Protein AF-A0A960GL93-F1 (afdb_monomer)

Solvent-accessible surface area (backbone atoms only — not comparable to full-atom values): 9992 Å² total; per-residue (Å²): 143,89,86,87,87,87,84,86,81,93,87,87,86,79,89,75,87,76,89,73,88,71,75,81,72,81,82,76,94,68,79,85,50,71,63,59,56,46,51,52,58,68,49,44,58,55,55,27,47,42,41,54,75,60,56,84,73,49,86,93,36,73,63,33,55,48,45,55,51,57,55,27,70,68,44,28,46,51,51,33,49,52,54,50,49,54,52,53,48,42,58,35,43,77,70,72,48,87,66,99,68,64,59,28,47,68,57,52,63,74,31,43,68,58,52,52,52,52,34,50,56,42,66,43,98,60,90,58,37,54,39,12,46,24,47,47,52,49,57,77,65,41,75,62,27,33,63,26,59,91,28,59,79,55,46,58,59,52,49,52,55,26,63,77,35,65

pLDDT: mean 70.59, std 20.46, range [28.61, 94.0]

Mean predicted aligned error: 13.54 Å

Secondary structure (DSSP, 8-state):
-----SSS-S-------------------S---HHHHHHHHHHHHHHHHHHHTT----TTSHHHHHHHHHTSHHHHHHHHHHHHHHHHHHHHHHTTPPPSS-B-HHHHHHTHHHHHHHHHHHHSSS---HHHHHHHHHHHH-TTSTTBTT--S-HHHHHHHHHTT-

Foldseek 3Di:
DDDDDDDPDDDPDDDDDDPDPPDDDDDDPDDDDVVNVVVCLVCLLVLLVCVLVPPDQDPPDPSVVSLCVLQDLVNLQVLLVVLVVLQVQLVVVVVVDDDPFAFPSVLSVVCVVLSVVSSVVSNDPDGAASNLSSLSVCQSSPCQDNGGPNHDDHPNVSSVVSVVRD

Structure (mmCIF, N/CA/C/O backbone):
data_AF-A0A960GL93-F1
#
_entry.id   AF-A0A960GL93-F1
#
loop_
_atom_site.group_PDB
_atom_site.id
_atom_site.type_symbol
_atom_site.label_atom_id
_atom_site.label_alt_id
_atom_site.label_comp_id
_atom_site.label_asym_id
_atom_site.label_entity_id
_atom_site.label_seq_id
_atom_site.pdbx_PDB_ins_code
_atom_site.Cartn_x
_atom_site.Cartn_y
_atom_site.Cartn_z
_atom_site.occupancy
_atom_site.B_iso_or_equiv
_atom_site.auth_seq_id
_atom_site.auth_comp_id
_atom_site.auth_asym_id
_atom_site.auth_atom_id
_atom_site.pdbx_PDB_model_num
ATOM 1 N N . MET A 1 1 ? -10.803 22.795 -51.782 1.00 48.22 1 MET A N 1
ATOM 2 C CA . MET A 1 1 ? -9.607 22.889 -50.917 1.00 48.22 1 MET A CA 1
ATOM 3 C C . MET A 1 1 ? -9.535 24.280 -50.299 1.00 48.22 1 MET A C 1
ATOM 5 O O . MET A 1 1 ? -9.186 25.203 -51.019 1.00 48.22 1 MET A O 1
ATOM 9 N N . ARG A 1 2 ? -9.908 24.448 -49.022 1.00 47.59 2 ARG A N 1
ATOM 10 C CA . ARG A 1 2 ? -9.494 25.576 -48.155 1.00 47.59 2 ARG A CA 1
ATOM 11 C C . ARG A 1 2 ? -10.151 25.423 -46.782 1.00 47.59 2 ARG A C 1
ATOM 13 O O . ARG A 1 2 ? -11.185 26.009 -46.497 1.00 47.59 2 ARG A O 1
ATOM 20 N N . GLN A 1 3 ? -9.570 24.557 -45.963 1.00 46.81 3 GLN A N 1
ATOM 21 C CA . GLN A 1 3 ? -10.004 24.328 -44.588 1.00 46.81 3 GLN A CA 1
ATOM 22 C C . GLN A 1 3 ? -8.754 24.024 -43.767 1.00 46.81 3 GLN A C 1
ATOM 24 O O . GLN A 1 3 ? -8.469 22.874 -43.462 1.00 46.81 3 GLN A O 1
ATOM 29 N N . ASN A 1 4 ? -7.916 25.044 -43.560 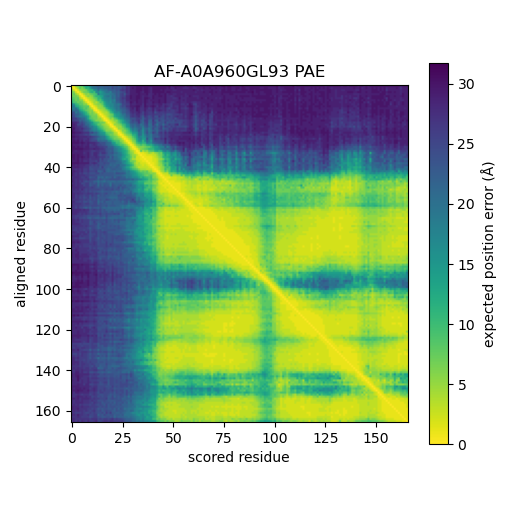1.00 49.44 4 ASN A N 1
ATOM 30 C CA . ASN A 1 4 ? -6.720 24.915 -42.728 1.00 49.44 4 ASN A CA 1
ATOM 31 C C . ASN A 1 4 ? -6.180 26.288 -42.294 1.00 49.44 4 ASN A C 1
ATOM 33 O O . ASN A 1 4 ? -5.116 26.710 -42.740 1.00 49.44 4 ASN A O 1
ATOM 37 N N . GLN A 1 5 ? -6.952 27.045 -41.506 1.00 53.53 5 GLN A N 1
ATOM 38 C CA . GLN A 1 5 ? -6.479 28.349 -41.022 1.00 53.53 5 GLN A CA 1
ATOM 39 C C . GLN A 1 5 ? -7.078 28.780 -39.676 1.00 53.53 5 GLN A C 1
ATOM 41 O O . GLN A 1 5 ? -7.426 29.939 -39.502 1.00 53.53 5 GLN A O 1
ATOM 46 N N . ILE A 1 6 ? -7.206 27.847 -38.723 1.00 50.56 6 ILE A N 1
ATOM 47 C CA . ILE A 1 6 ? -7.522 28.166 -37.315 1.00 50.56 6 ILE A CA 1
ATOM 48 C C . ILE A 1 6 ? -6.744 27.224 -36.372 1.00 50.56 6 ILE A C 1
ATOM 50 O O . ILE A 1 6 ? -7.334 26.541 -35.548 1.00 50.56 6 ILE A O 1
ATOM 54 N N . GLN A 1 7 ? -5.415 27.119 -36.523 1.00 40.75 7 GLN A N 1
ATOM 55 C CA . GLN A 1 7 ? -4.588 26.287 -35.622 1.00 40.75 7 GLN A CA 1
ATOM 56 C C . GLN A 1 7 ? -3.157 26.821 -35.391 1.00 40.75 7 GLN A C 1
ATOM 58 O O . GLN A 1 7 ? -2.267 26.033 -35.088 1.00 40.75 7 GLN A O 1
ATOM 63 N N . GLN A 1 8 ? -2.875 28.121 -35.559 1.00 46.88 8 GLN A N 1
ATOM 64 C CA . GLN A 1 8 ? -1.490 28.626 -35.430 1.00 46.88 8 GLN A CA 1
ATOM 65 C C . GLN A 1 8 ? -1.324 29.949 -34.677 1.00 46.88 8 GLN A C 1
ATOM 67 O O . GLN A 1 8 ? -0.400 30.699 -34.966 1.00 46.88 8 GLN A O 1
ATOM 72 N N . ASP A 1 9 ? -2.147 30.212 -33.669 1.00 42.28 9 ASP A N 1
ATOM 73 C CA . ASP A 1 9 ? -1.846 31.284 -32.722 1.00 42.28 9 ASP A CA 1
ATOM 74 C C . ASP A 1 9 ? -2.174 30.825 -31.305 1.00 42.28 9 ASP A C 1
ATOM 76 O O . ASP A 1 9 ? -3.173 30.140 -31.108 1.00 42.28 9 ASP A O 1
ATOM 80 N N . ILE A 1 10 ? -1.345 31.220 -30.335 1.00 44.88 10 ILE A N 1
ATOM 81 C CA . ILE A 1 10 ? -1.350 30.817 -28.913 1.00 44.88 10 ILE A CA 1
ATOM 82 C C . ILE A 1 10 ? -0.518 29.555 -28.624 1.00 44.88 10 ILE A C 1
ATOM 84 O O . ILE A 1 10 ? -1.037 28.463 -28.426 1.00 44.88 10 ILE A O 1
ATOM 88 N N . SER A 1 11 ? 0.807 29.735 -28.609 1.00 35.69 11 SER A N 1
ATOM 89 C CA . SER A 1 11 ? 1.716 29.269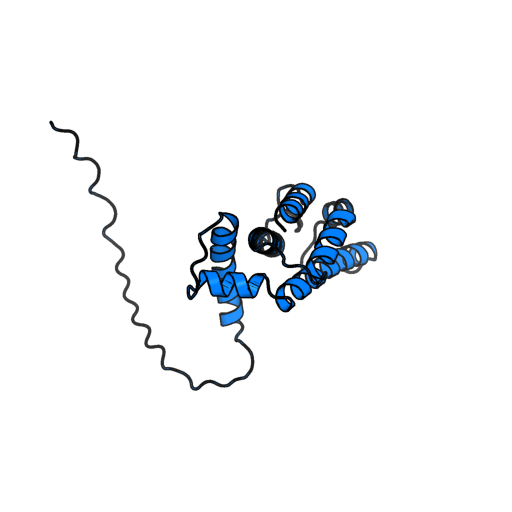 -27.539 1.00 35.69 11 SER A CA 1
ATOM 90 C C . SER A 1 11 ? 3.177 29.515 -27.947 1.00 35.69 11 SER A C 1
ATOM 92 O O . SER A 1 11 ? 3.994 28.604 -28.0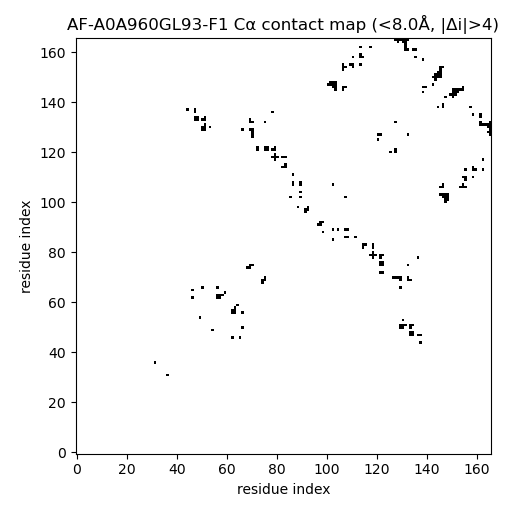66 1.00 35.69 11 SER A O 1
ATOM 94 N N . ARG A 1 12 ? 3.507 30.790 -28.164 1.00 37.12 12 ARG A N 1
ATOM 95 C CA . ARG A 1 12 ? 4.859 31.342 -28.035 1.00 37.12 12 ARG A CA 1
ATOM 96 C C . ARG A 1 12 ? 4.761 32.425 -26.969 1.00 37.12 12 ARG A C 1
ATOM 98 O O . ARG A 1 12 ? 4.217 33.476 -27.261 1.00 37.12 12 ARG A O 1
ATOM 105 N N . ASP A 1 13 ? 5.150 32.077 -25.745 1.00 33.97 13 ASP A N 1
ATOM 106 C CA . ASP A 1 13 ? 5.765 32.963 -24.744 1.00 33.97 13 ASP A CA 1
ATOM 107 C C . ASP A 1 13 ? 5.808 32.256 -23.385 1.00 33.97 13 ASP A C 1
ATOM 109 O O . ASP A 1 13 ? 4.865 32.303 -22.603 1.00 33.97 13 ASP A O 1
ATOM 113 N N . MET A 1 14 ? 6.915 31.557 -23.124 1.00 28.61 14 MET A N 1
ATOM 114 C CA . MET A 1 14 ? 7.555 31.515 -21.803 1.00 28.61 14 MET A CA 1
ATOM 115 C C . MET A 1 14 ? 8.902 30.803 -21.941 1.00 28.61 14 MET A C 1
ATOM 117 O O . MET A 1 14 ? 9.071 29.628 -21.624 1.00 28.61 14 MET A O 1
ATOM 121 N N . VAL A 1 15 ? 9.872 31.544 -22.471 1.00 35.19 15 VAL A N 1
ATOM 122 C CA . VAL A 1 15 ? 11.281 31.303 -22.168 1.00 35.19 15 VAL A CA 1
ATOM 123 C C . VAL A 1 15 ? 11.499 31.852 -20.760 1.00 35.19 15 VAL A C 1
ATOM 125 O O . VAL A 1 15 ? 11.415 33.059 -20.556 1.00 35.19 15 VAL A O 1
ATOM 128 N N . LEU A 1 16 ? 11.747 30.970 -19.794 1.00 36.12 16 LEU A N 1
ATOM 129 C CA . LEU A 1 16 ? 12.430 31.323 -18.555 1.00 36.12 16 LEU A CA 1
ATOM 130 C C . LEU A 1 16 ? 13.710 30.499 -18.479 1.00 36.12 16 LEU A C 1
ATOM 132 O O . LEU A 1 16 ? 13.708 29.298 -18.217 1.00 36.12 16 LEU A O 1
ATOM 136 N N . ASP A 1 17 ? 14.768 31.218 -18.826 1.00 34.62 17 ASP A N 1
ATOM 137 C CA . ASP A 1 17 ? 16.098 31.206 -18.238 1.00 34.62 17 ASP A CA 1
ATOM 138 C C . ASP A 1 17 ? 16.183 30.561 -16.841 1.00 34.62 17 ASP A C 1
ATOM 140 O O . ASP A 1 17 ? 15.328 30.758 -15.974 1.00 34.62 17 ASP A O 1
ATOM 144 N N . GLY A 1 18 ? 17.238 29.779 -16.639 1.00 29.78 18 GLY A N 1
ATOM 145 C CA . GLY A 1 18 ? 17.457 28.999 -15.430 1.00 29.78 18 GLY A CA 1
ATOM 146 C C . GLY A 1 18 ? 18.542 27.947 -15.607 1.00 29.78 18 GLY A C 1
ATOM 147 O O . GLY A 1 18 ? 18.310 26.771 -15.324 1.00 29.78 18 GLY A O 1
ATOM 148 N N . SER A 1 19 ? 19.724 28.359 -16.073 1.00 31.28 19 SER A N 1
ATOM 149 C CA . SER A 1 19 ? 20.959 27.630 -15.775 1.00 31.28 19 SER A CA 1
ATOM 150 C C . SER A 1 19 ? 21.038 27.416 -14.266 1.00 31.28 19 SER A C 1
ATOM 152 O O . SER A 1 19 ? 21.241 28.360 -13.509 1.00 31.28 19 SER A O 1
ATOM 154 N N . PHE A 1 20 ? 20.864 26.176 -13.819 1.00 36.62 20 PHE A N 1
ATOM 155 C CA . PHE A 1 20 ? 21.254 25.778 -12.476 1.00 36.62 20 PHE A CA 1
ATOM 156 C C . PHE A 1 20 ? 22.592 25.056 -12.582 1.00 36.62 20 PHE A C 1
ATOM 158 O O . PHE A 1 20 ? 22.649 23.847 -12.806 1.00 36.62 20 PHE A O 1
ATOM 165 N N . ASP A 1 21 ? 23.664 25.832 -12.411 1.00 34.44 21 ASP A N 1
ATOM 166 C CA . ASP A 1 21 ? 24.933 25.339 -11.889 1.00 34.44 21 ASP A CA 1
ATOM 167 C C . ASP A 1 21 ? 24.651 24.631 -10.558 1.00 34.44 21 ASP A C 1
ATOM 169 O O . ASP A 1 21 ? 24.556 25.251 -9.498 1.00 34.44 21 ASP A O 1
ATOM 173 N N . ILE A 1 22 ? 24.464 23.313 -10.604 1.00 39.19 22 ILE A N 1
ATOM 174 C CA . ILE A 1 22 ? 24.501 22.480 -9.406 1.00 39.19 22 ILE A CA 1
ATOM 175 C C . ILE A 1 22 ? 25.916 21.934 -9.331 1.00 39.19 22 ILE A C 1
ATOM 177 O O . ILE A 1 22 ? 26.223 20.856 -9.839 1.00 39.19 22 ILE A O 1
ATOM 181 N N . ALA A 1 23 ? 26.778 22.731 -8.700 1.00 29.50 23 ALA A N 1
ATOM 182 C CA . ALA A 1 23 ? 28.031 22.268 -8.135 1.00 29.50 23 ALA A CA 1
ATOM 183 C C . ALA A 1 23 ? 27.768 20.947 -7.406 1.00 29.50 23 ALA A C 1
ATOM 185 O O . ALA A 1 23 ? 26.940 20.899 -6.495 1.00 29.50 23 ALA A O 1
ATOM 186 N N . ALA A 1 24 ? 28.429 19.877 -7.843 1.00 38.97 24 ALA A N 1
ATOM 187 C CA . ALA A 1 24 ? 28.393 18.592 -7.170 1.00 38.97 24 ALA A CA 1
ATOM 188 C C . ALA A 1 24 ? 28.919 18.777 -5.738 1.00 38.97 24 ALA A C 1
ATOM 190 O O . ALA A 1 24 ? 30.107 19.062 -5.578 1.00 38.97 24 ALA A O 1
ATOM 191 N N . PRO A 1 25 ? 28.089 18.624 -4.688 1.00 36.53 25 PRO A N 1
ATOM 192 C CA . PRO A 1 25 ? 28.625 18.450 -3.359 1.00 36.53 25 PRO A CA 1
ATOM 193 C C . PRO A 1 25 ? 29.038 16.987 -3.236 1.00 36.53 25 PRO A C 1
ATOM 195 O O . PRO A 1 25 ? 28.254 16.065 -3.485 1.00 36.53 25 PRO A O 1
ATOM 198 N N . GLU A 1 26 ? 30.304 16.800 -2.894 1.00 37.12 26 GLU A N 1
ATOM 199 C CA . GLU A 1 26 ? 30.898 15.521 -2.544 1.00 37.12 26 GLU A CA 1
ATOM 200 C C . GLU A 1 26 ? 29.976 14.736 -1.601 1.00 37.12 26 GLU A C 1
ATOM 202 O O . GLU A 1 26 ? 29.408 15.264 -0.642 1.00 37.12 26 GLU A O 1
ATOM 207 N N . GLN A 1 27 ? 29.743 13.475 -1.960 1.00 42.16 27 GLN A N 1
ATOM 208 C CA . GLN A 1 27 ? 28.656 12.672 -1.421 1.00 42.16 27 GLN A CA 1
ATOM 209 C C . GLN A 1 27 ? 28.967 12.176 -0.008 1.00 42.16 27 GLN A C 1
ATOM 211 O O . GLN A 1 27 ? 29.614 11.147 0.176 1.00 42.16 27 GLN A O 1
ATOM 216 N N . ASP A 1 28 ? 28.428 12.875 0.987 1.00 40.25 28 ASP A N 1
ATOM 217 C CA . ASP A 1 28 ? 28.248 12.350 2.338 1.00 40.25 28 ASP A CA 1
ATOM 218 C C . ASP A 1 28 ? 27.128 11.287 2.326 1.00 40.25 28 ASP A C 1
ATOM 220 O O . ASP A 1 28 ? 25.938 11.582 2.158 1.00 40.25 28 ASP A O 1
ATOM 224 N N . MET A 1 29 ? 27.513 10.013 2.445 1.00 44.09 29 MET A N 1
ATOM 225 C CA . MET A 1 29 ? 26.624 8.844 2.500 1.00 44.09 29 MET A CA 1
ATOM 226 C C . MET A 1 29 ? 25.892 8.755 3.852 1.00 44.09 29 MET A C 1
ATOM 228 O O . MET A 1 29 ? 26.040 7.792 4.605 1.00 44.09 29 MET A O 1
ATOM 232 N N . GLY A 1 30 ? 25.058 9.750 4.162 1.00 48.06 30 GLY A N 1
ATOM 233 C CA . GLY A 1 30 ? 24.455 9.907 5.484 1.00 48.06 30 GLY A CA 1
ATOM 234 C C . GLY A 1 30 ? 23.054 10.514 5.465 1.00 48.06 30 GLY A C 1
ATOM 235 O O . GLY A 1 30 ? 22.860 11.641 5.891 1.00 48.06 30 GLY A O 1
ATOM 236 N N . ARG A 1 31 ? 22.049 9.705 5.096 1.00 47.19 31 ARG A N 1
ATOM 237 C CA . ARG A 1 31 ? 20.589 9.970 5.193 1.00 47.19 31 ARG A CA 1
ATOM 238 C C . ARG A 1 31 ? 20.021 10.955 4.142 1.00 47.19 31 ARG A C 1
ATOM 240 O O . ARG A 1 31 ? 20.463 12.091 4.037 1.00 47.19 31 ARG A O 1
ATOM 247 N N . PRO A 1 32 ? 18.965 10.567 3.397 1.00 39.06 32 PRO A N 1
ATOM 248 C CA . PRO A 1 32 ? 18.384 11.415 2.355 1.00 39.06 32 PRO A CA 1
ATOM 249 C C . PRO A 1 32 ? 17.706 12.662 2.943 1.00 39.06 32 PRO A C 1
ATOM 251 O O . PRO A 1 32 ? 16.906 12.562 3.881 1.00 39.06 32 PRO A O 1
ATOM 254 N N . SER A 1 33 ? 17.995 13.826 2.352 1.00 50.72 33 SER A N 1
ATOM 255 C CA . SER A 1 33 ? 17.473 15.127 2.781 1.00 50.72 33 SER A CA 1
ATOM 256 C C . SER A 1 33 ? 15.940 15.192 2.714 1.00 50.72 33 SER A C 1
ATOM 258 O O . SER A 1 33 ? 15.286 14.528 1.903 1.00 50.72 33 SER A O 1
ATOM 260 N N . LEU A 1 34 ? 15.332 16.019 3.571 1.00 42.41 34 LEU A N 1
ATOM 261 C CA . LEU A 1 34 ? 13.881 16.252 3.581 1.00 42.41 34 LEU A CA 1
ATOM 262 C C . LEU A 1 34 ? 13.367 16.763 2.224 1.00 42.41 34 LEU A C 1
ATOM 264 O O . LEU A 1 34 ? 12.250 16.428 1.842 1.00 42.41 34 LEU A O 1
ATOM 268 N N . ALA A 1 35 ? 14.203 17.484 1.471 1.00 34.62 35 ALA A N 1
ATOM 269 C CA . ALA A 1 35 ? 13.922 17.923 0.107 1.00 34.62 35 ALA A CA 1
ATOM 270 C C . ALA A 1 35 ? 13.880 16.751 -0.892 1.00 34.62 35 ALA A C 1
ATOM 272 O O . ALA A 1 35 ? 12.947 16.678 -1.686 1.00 34.62 35 ALA A O 1
ATOM 273 N N . ALA A 1 36 ? 14.786 15.770 -0.787 1.00 37.75 36 ALA A N 1
ATOM 274 C CA . ALA A 1 36 ? 14.725 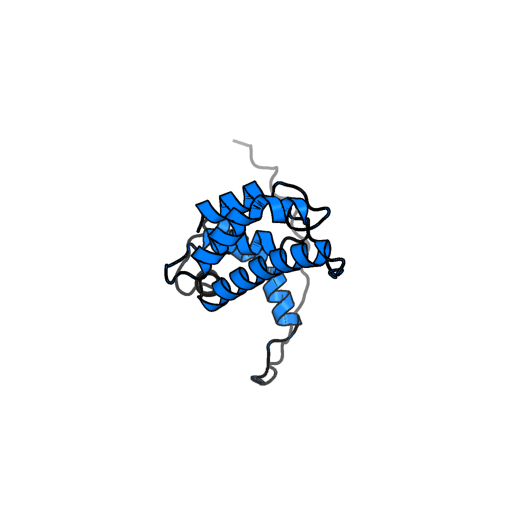14.536 -1.580 1.00 37.75 36 ALA A CA 1
ATOM 275 C C . ALA A 1 36 ? 13.481 13.694 -1.233 1.00 37.75 36 ALA A C 1
ATOM 277 O O . ALA A 1 36 ? 12.846 13.107 -2.108 1.00 37.75 36 ALA A O 1
ATOM 278 N N . ARG A 1 37 ? 13.064 13.689 0.043 1.00 49.28 37 ARG A N 1
ATOM 279 C CA . ARG A 1 37 ? 11.801 13.068 0.490 1.00 49.28 37 ARG A CA 1
ATOM 280 C C . ARG A 1 37 ? 10.569 13.823 -0.016 1.00 49.28 37 ARG A C 1
ATOM 282 O O . ARG A 1 37 ? 9.549 13.193 -0.288 1.00 49.28 37 ARG A O 1
ATOM 289 N N . LEU A 1 38 ? 10.654 15.146 -0.142 1.00 40.94 38 LEU A N 1
ATOM 290 C CA . LEU A 1 38 ? 9.589 16.001 -0.659 1.00 40.94 38 LEU A CA 1
ATOM 291 C C . LEU A 1 38 ? 9.462 15.865 -2.183 1.00 40.94 38 LEU A C 1
ATOM 293 O O . LEU A 1 38 ? 8.363 15.627 -2.664 1.00 40.94 38 LEU A O 1
ATOM 297 N N . GLN A 1 39 ? 10.566 15.884 -2.934 1.00 35.84 39 GLN A N 1
ATOM 298 C CA . GLN A 1 39 ? 10.583 15.629 -4.380 1.00 35.84 39 GLN A CA 1
ATOM 299 C C . GLN A 1 39 ? 10.120 14.208 -4.721 1.00 35.84 39 GLN A C 1
ATOM 301 O O . GLN A 1 39 ? 9.303 14.035 -5.625 1.00 35.84 39 GLN A O 1
ATOM 306 N N . ALA A 1 40 ? 10.541 13.195 -3.952 1.00 41.91 40 ALA A N 1
ATOM 307 C CA . ALA A 1 40 ? 10.023 11.837 -4.103 1.00 41.91 4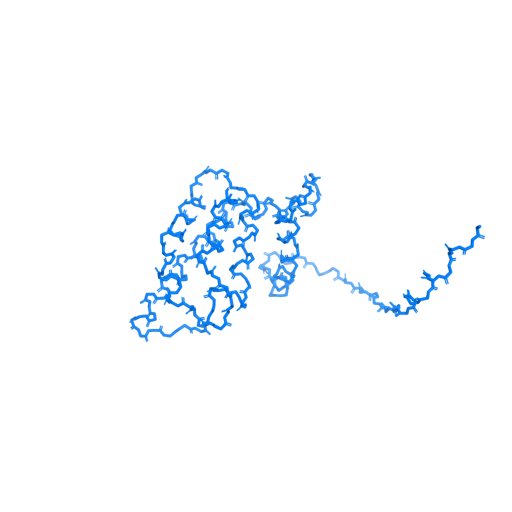0 ALA A CA 1
ATOM 308 C C . ALA A 1 40 ? 8.507 11.768 -3.853 1.00 41.91 40 ALA A C 1
ATOM 310 O O . ALA A 1 40 ? 7.825 11.009 -4.529 1.00 41.91 40 ALA A O 1
ATOM 311 N N . ARG A 1 41 ? 7.952 12.572 -2.932 1.00 50.53 41 ARG A N 1
ATOM 312 C CA . ARG A 1 41 ? 6.495 12.670 -2.707 1.00 50.53 41 ARG A CA 1
ATOM 313 C C . ARG A 1 41 ? 5.776 13.448 -3.812 1.00 50.53 41 ARG A C 1
ATOM 315 O O . ARG A 1 41 ? 4.679 13.052 -4.186 1.00 50.53 41 ARG A O 1
ATOM 322 N N . LEU A 1 42 ? 6.391 14.503 -4.346 1.00 42.06 42 LEU A N 1
ATOM 323 C CA . LEU A 1 42 ? 5.814 15.350 -5.395 1.00 42.06 42 LEU A CA 1
ATOM 324 C C . LEU A 1 42 ? 5.748 14.636 -6.756 1.00 42.06 42 LEU A C 1
ATOM 326 O O . LEU A 1 42 ? 4.761 14.791 -7.468 1.00 42.06 42 LEU A O 1
ATOM 330 N N . PHE A 1 43 ? 6.737 13.799 -7.096 1.00 50.19 43 PHE A N 1
ATOM 331 C CA . PHE A 1 43 ? 6.758 13.054 -8.366 1.00 50.19 43 PHE A CA 1
ATOM 332 C C . PHE A 1 43 ? 6.292 11.594 -8.266 1.00 50.19 43 PHE A C 1
ATOM 334 O O . PHE A 1 43 ? 5.931 11.020 -9.294 1.00 50.19 43 PHE A O 1
ATOM 341 N N . ALA A 1 44 ? 6.231 10.990 -7.068 1.00 62.22 44 ALA A N 1
ATOM 342 C CA . ALA A 1 44 ? 5.667 9.643 -6.900 1.00 62.22 44 ALA A CA 1
ATOM 343 C C . ALA A 1 44 ? 4.234 9.563 -7.426 1.00 62.22 44 ALA A C 1
ATOM 345 O O . ALA A 1 44 ? 3.911 8.608 -8.116 1.00 62.22 44 ALA A O 1
ATOM 346 N N . SER A 1 45 ? 3.429 10.602 -7.190 1.00 67.44 45 SER A N 1
ATOM 347 C CA . SER A 1 45 ? 2.049 10.677 -7.679 1.00 67.44 45 SER A CA 1
ATOM 348 C C . SER A 1 45 ? 1.956 10.555 -9.208 1.00 67.44 45 SER A C 1
ATOM 350 O O . SER A 1 45 ? 1.066 9.884 -9.727 1.00 67.44 45 SER A O 1
ATOM 352 N N . ARG A 1 46 ? 2.918 11.127 -9.952 1.00 73.81 46 ARG A N 1
ATOM 353 C CA . ARG A 1 46 ? 2.941 11.026 -11.418 1.00 73.81 46 ARG A CA 1
ATOM 354 C C . ARG A 1 46 ? 3.244 9.603 -11.882 1.00 73.81 46 ARG A C 1
ATOM 356 O O . ARG A 1 46 ? 2.497 9.072 -12.691 1.00 73.81 46 ARG A O 1
ATOM 363 N N . PHE A 1 47 ? 4.303 8.984 -11.360 1.00 73.56 47 PHE A N 1
ATOM 364 C CA . PHE A 1 47 ? 4.650 7.614 -11.749 1.00 73.56 47 PHE A CA 1
ATOM 365 C C . PHE A 1 47 ? 3.625 6.590 -11.264 1.00 73.56 47 PHE A C 1
ATOM 367 O O . PHE A 1 47 ? 3.371 5.614 -11.959 1.00 73.56 47 PHE A O 1
ATOM 374 N N . ASP A 1 48 ? 3.00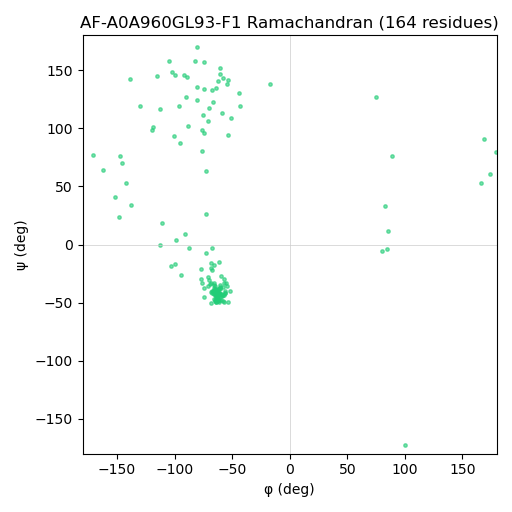6 6.815 -10.106 1.00 80.25 48 ASP A N 1
ATOM 375 C CA . ASP A 1 48 ? 1.907 5.978 -9.628 1.00 80.25 48 ASP A CA 1
ATOM 376 C C . ASP A 1 48 ? 0.707 6.063 -10.573 1.00 80.25 48 ASP A C 1
ATOM 378 O O . ASP A 1 48 ? 0.149 5.030 -10.933 1.00 80.25 48 ASP A O 1
ATOM 382 N N . ARG A 1 49 ? 0.381 7.260 -11.073 1.00 82.75 49 ARG A N 1
ATOM 383 C CA . ARG A 1 49 ? -0.648 7.432 -12.102 1.00 82.75 49 ARG A CA 1
ATOM 384 C C . ARG A 1 49 ? -0.280 6.740 -13.416 1.00 82.75 49 ARG A C 1
ATOM 386 O O . ARG A 1 49 ? -1.127 6.064 -13.990 1.00 82.75 49 ARG A O 1
ATOM 393 N N . ASP A 1 50 ? 0.964 6.862 -13.874 1.00 82.12 50 ASP A N 1
ATOM 394 C CA . ASP A 1 50 ? 1.419 6.202 -15.105 1.00 82.12 50 ASP A CA 1
ATOM 395 C C . ASP A 1 50 ? 1.320 4.664 -14.977 1.00 82.12 50 ASP A C 1
ATOM 397 O O . ASP A 1 50 ? 0.832 3.989 -15.884 1.00 82.12 50 ASP A O 1
ATOM 401 N N . VAL A 1 51 ? 1.698 4.099 -13.823 1.00 86.38 51 VAL A N 1
ATOM 402 C CA . VAL A 1 51 ? 1.550 2.659 -13.529 1.00 86.38 51 VAL A CA 1
ATOM 403 C C . VAL A 1 51 ? 0.079 2.252 -13.412 1.00 86.38 51 VAL A C 1
ATOM 405 O O . VAL A 1 51 ? -0.308 1.190 -13.901 1.00 86.38 51 VAL A O 1
ATOM 408 N N . GLU A 1 52 ? -0.760 3.078 -12.787 1.00 86.19 52 GLU A N 1
ATOM 409 C CA . GLU A 1 52 ? -2.189 2.805 -12.624 1.00 86.19 52 GLU A CA 1
ATOM 410 C C . GLU A 1 52 ? -2.936 2.746 -13.964 1.00 86.19 52 GLU A C 1
ATOM 412 O O . GLU A 1 52 ? -3.793 1.873 -14.156 1.00 86.19 52 GLU A O 1
ATOM 417 N N . LEU A 1 53 ? -2.570 3.639 -14.891 1.00 87.31 53 LEU A N 1
ATOM 418 C CA . LEU A 1 53 ? -3.079 3.697 -16.263 1.00 87.31 53 LEU A CA 1
ATOM 419 C C . LEU A 1 53 ? -2.536 2.572 -17.160 1.00 87.31 53 LEU A C 1
ATOM 421 O O . LEU A 1 53 ? -3.013 2.411 -18.281 1.00 87.31 53 LEU A O 1
ATOM 425 N N . GLY A 1 54 ? -1.576 1.777 -16.677 1.00 85.69 54 GLY A N 1
ATOM 426 C CA . GLY A 1 54 ? -1.012 0.649 -17.417 1.00 85.69 54 GLY A CA 1
ATOM 427 C C . GLY A 1 54 ? 0.088 1.040 -18.403 1.00 85.69 54 GLY A C 1
ATOM 428 O O . GLY A 1 54 ? 0.212 0.410 -19.452 1.00 85.69 54 GLY A O 1
ATOM 429 N N . ALA A 1 55 ? 0.885 2.070 -18.093 1.00 86.12 55 ALA A N 1
ATOM 430 C CA . ALA A 1 55 ? 2.037 2.435 -18.911 1.00 86.12 55 ALA A CA 1
ATOM 431 C C . ALA A 1 55 ? 2.982 1.239 -19.124 1.00 86.12 55 ALA A C 1
ATOM 433 O O . ALA A 1 55 ? 3.280 0.477 -18.200 1.00 86.12 55 ALA A O 1
ATOM 434 N N . VAL A 1 56 ? 3.478 1.093 -20.356 1.00 86.06 56 VAL A N 1
ATOM 435 C CA . VAL A 1 56 ? 4.397 0.010 -20.725 1.00 86.06 56 VAL A CA 1
ATOM 436 C C . VAL A 1 56 ? 5.724 0.189 -19.990 1.00 86.06 56 VAL A C 1
ATOM 438 O O . VAL A 1 56 ? 6.400 1.210 -20.122 1.00 86.06 56 VAL A O 1
ATOM 441 N N . VAL A 1 57 ? 6.113 -0.829 -19.222 1.00 86.00 57 VAL A N 1
ATOM 442 C CA . VAL A 1 57 ? 7.348 -0.824 -18.436 1.00 86.00 57 VAL A CA 1
ATOM 443 C C . VAL A 1 57 ? 8.496 -1.357 -19.289 1.00 86.00 57 VAL A C 1
ATOM 445 O O . VAL A 1 57 ? 8.634 -2.563 -19.480 1.00 86.00 57 VAL A O 1
ATOM 448 N N . ILE A 1 58 ? 9.335 -0.454 -19.795 1.00 86.12 58 ILE A N 1
ATOM 449 C CA . ILE A 1 58 ? 10.528 -0.815 -20.571 1.00 86.12 58 ILE A CA 1
ATOM 450 C C . ILE A 1 58 ? 11.725 -0.974 -19.612 1.00 86.12 58 ILE A C 1
ATOM 452 O O . ILE A 1 58 ? 11.992 -0.044 -18.838 1.00 86.12 58 ILE A O 1
ATOM 456 N N . PRO A 1 59 ? 12.466 -2.101 -19.632 1.00 88.25 59 PRO A N 1
ATOM 457 C CA . PRO A 1 59 ? 13.656 -2.292 -18.801 1.00 88.25 59 PRO A CA 1
ATOM 458 C C . PRO A 1 59 ? 14.680 -1.161 -18.958 1.00 88.25 59 PRO A C 1
ATOM 460 O O . PRO A 1 59 ? 14.880 -0.637 -20.048 1.00 88.25 59 PRO A O 1
ATOM 463 N N . GLY A 1 60 ? 15.323 -0.768 -17.856 1.00 83.44 60 GLY A N 1
ATOM 464 C CA . GLY A 1 60 ? 16.306 0.324 -17.841 1.00 83.44 60 GLY A CA 1
ATOM 465 C C . GLY A 1 60 ? 15.709 1.736 -17.800 1.00 83.44 60 GLY A C 1
ATOM 466 O O . GLY A 1 60 ? 16.449 2.699 -17.622 1.00 83.44 60 GLY A O 1
ATOM 467 N N . THR A 1 61 ? 14.384 1.888 -17.900 1.00 85.00 61 THR A N 1
ATOM 468 C CA . THR A 1 61 ? 13.734 3.199 -17.751 1.00 85.00 61 THR A CA 1
ATOM 469 C C . THR A 1 61 ? 13.521 3.588 -16.282 1.00 85.00 61 THR A C 1
ATOM 471 O O . THR A 1 61 ? 13.404 2.716 -15.412 1.00 85.00 61 THR A O 1
ATOM 474 N N . PRO A 1 62 ? 13.367 4.894 -15.980 1.00 85.44 62 PRO A N 1
ATOM 475 C CA . PRO A 1 62 ? 12.966 5.355 -14.649 1.00 85.44 62 PRO A CA 1
ATOM 476 C C . PRO A 1 62 ? 11.658 4.724 -14.151 1.00 85.44 62 PRO A C 1
ATOM 478 O O . PRO A 1 62 ? 11.517 4.454 -12.959 1.00 85.44 62 PRO A O 1
ATOM 481 N N . LEU A 1 63 ? 10.721 4.434 -15.062 1.00 82.38 63 LEU A N 1
ATOM 482 C CA . LEU A 1 63 ? 9.465 3.760 -14.738 1.00 82.38 63 LEU A CA 1
ATOM 483 C C . LEU A 1 63 ? 9.705 2.321 -14.261 1.00 82.38 63 LEU A C 1
ATOM 485 O O . LEU A 1 63 ? 9.117 1.912 -13.264 1.00 82.38 63 LEU A O 1
ATOM 489 N N . ALA A 1 64 ? 10.606 1.572 -14.907 1.00 86.12 64 ALA A N 1
ATOM 490 C CA . ALA A 1 64 ? 10.970 0.221 -14.474 1.00 86.12 64 ALA A CA 1
ATOM 491 C C . ALA A 1 64 ? 11.635 0.207 -13.090 1.00 86.12 64 ALA A C 1
ATOM 493 O O . ALA A 1 64 ? 11.295 -0.632 -12.254 1.00 86.12 64 ALA A O 1
ATOM 494 N N . LEU A 1 65 ? 12.522 1.169 -12.811 1.00 89.50 65 LEU A N 1
ATOM 495 C CA . LEU A 1 65 ? 13.123 1.331 -11.482 1.00 89.50 65 LEU A CA 1
ATOM 496 C C . LEU A 1 65 ? 12.073 1.688 -10.421 1.00 89.50 65 LEU A C 1
ATOM 498 O O . LEU A 1 65 ? 12.101 1.148 -9.314 1.00 89.50 65 LEU A O 1
ATOM 502 N N . HIS A 1 66 ? 11.118 2.563 -10.754 1.00 88.38 66 HIS A N 1
ATOM 503 C CA . HIS A 1 66 ? 10.008 2.892 -9.859 1.00 88.38 66 HIS A CA 1
ATOM 504 C C . HIS A 1 66 ? 9.125 1.675 -9.588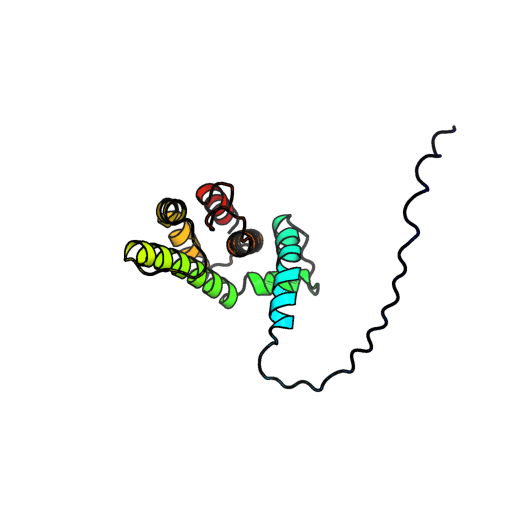 1.00 88.38 66 HIS A C 1
ATOM 506 O O . HIS A 1 66 ? 8.844 1.403 -8.424 1.00 88.38 66 HIS A O 1
ATOM 512 N N . VAL A 1 67 ? 8.754 0.911 -10.620 1.00 90.44 67 VAL A N 1
ATOM 513 C CA . VAL A 1 67 ? 7.964 -0.323 -10.485 1.00 90.44 67 VAL A CA 1
ATOM 514 C C . VAL A 1 67 ? 8.661 -1.323 -9.562 1.00 90.44 67 VAL A C 1
ATOM 516 O O . VAL A 1 67 ? 8.048 -1.780 -8.600 1.00 90.44 67 VAL A O 1
ATOM 519 N N . ALA A 1 68 ? 9.951 -1.594 -9.778 1.00 91.06 68 ALA A N 1
ATOM 520 C CA . ALA A 1 68 ? 10.728 -2.486 -8.916 1.00 91.06 68 ALA A CA 1
ATOM 521 C C . ALA A 1 68 ? 10.801 -1.983 -7.461 1.00 91.06 68 ALA A C 1
ATOM 523 O O . ALA A 1 68 ? 10.726 -2.766 -6.512 1.00 91.06 68 ALA A O 1
ATOM 524 N N . ARG A 1 69 ? 10.909 -0.662 -7.262 1.00 91.31 69 ARG A N 1
ATOM 525 C CA . ARG A 1 69 ? 10.896 -0.052 -5.927 1.00 91.31 69 ARG A CA 1
ATOM 526 C C . ARG A 1 69 ? 9.545 -0.245 -5.240 1.00 91.31 69 ARG A C 1
ATOM 528 O O . ARG A 1 69 ? 9.525 -0.656 -4.078 1.00 91.31 69 ARG A O 1
ATOM 535 N N . ILE A 1 70 ? 8.435 0.053 -5.922 1.00 90.44 70 ILE A N 1
ATOM 536 C CA . ILE A 1 70 ? 7.100 -0.003 -5.309 1.00 90.44 70 ILE A CA 1
ATOM 537 C C . ILE A 1 70 ? 6.633 -1.434 -5.042 1.00 90.44 70 ILE A C 1
ATOM 539 O O . ILE A 1 70 ? 5.894 -1.628 -4.088 1.00 90.44 70 ILE A O 1
ATOM 543 N N . THR A 1 71 ? 7.080 -2.432 -5.811 1.00 92.69 71 THR A N 1
ATOM 544 C CA . THR A 1 71 ? 6.761 -3.850 -5.559 1.00 92.69 71 THR A CA 1
ATOM 545 C C . THR A 1 71 ? 7.736 -4.535 -4.600 1.00 92.69 71 THR A C 1
ATOM 547 O O . THR A 1 71 ? 7.527 -5.693 -4.233 1.00 92.69 71 THR A O 1
ATOM 550 N N . SER A 1 72 ? 8.786 -3.839 -4.147 1.00 92.31 72 SER A N 1
ATOM 551 C CA . SER A 1 72 ? 9.773 -4.405 -3.226 1.00 92.31 72 SER A CA 1
ATOM 552 C C . SER A 1 72 ? 9.147 -4.845 -1.896 1.00 92.31 72 SER A C 1
ATOM 554 O O . SER A 1 72 ? 8.248 -4.192 -1.359 1.00 92.31 72 SER A O 1
ATOM 556 N N . MET A 1 73 ? 9.684 -5.920 -1.302 1.00 92.44 73 MET A N 1
ATOM 557 C CA . MET A 1 73 ? 9.270 -6.411 0.025 1.00 92.44 73 MET A CA 1
ATOM 558 C C . MET A 1 73 ? 9.297 -5.304 1.086 1.00 92.44 73 MET A C 1
ATOM 560 O O . MET A 1 73 ? 8.399 -5.198 1.920 1.00 92.44 73 MET A O 1
ATOM 564 N N . LYS A 1 74 ? 10.317 -4.437 1.032 1.00 90.31 74 LYS A N 1
ATOM 565 C CA . LYS A 1 74 ? 10.468 -3.309 1.954 1.00 90.31 74 LYS A CA 1
ATOM 566 C C . LYS A 1 74 ? 9.309 -2.319 1.833 1.00 90.31 74 LYS A C 1
ATOM 568 O O . LYS A 1 74 ? 8.761 -1.919 2.860 1.00 90.31 74 LYS A O 1
ATOM 573 N N . GLU A 1 75 ? 8.939 -1.929 0.613 1.00 87.94 75 GLU A N 1
ATOM 574 C CA . GLU A 1 75 ? 7.828 -0.995 0.393 1.00 87.94 75 GLU A CA 1
ATOM 575 C C . GLU A 1 75 ? 6.503 -1.636 0.817 1.00 87.94 75 GLU A C 1
ATOM 577 O O . GLU A 1 75 ? 5.760 -1.046 1.599 1.00 87.94 75 GLU A O 1
ATOM 582 N N . ARG A 1 76 ? 6.250 -2.882 0.403 1.00 92.88 76 ARG A N 1
ATOM 583 C CA . ARG A 1 76 ? 5.055 -3.640 0.794 1.00 92.88 76 ARG A CA 1
ATOM 584 C C . ARG A 1 76 ? 4.872 -3.716 2.307 1.00 92.88 76 ARG A C 1
ATOM 586 O O . ARG A 1 76 ? 3.805 -3.388 2.817 1.00 92.88 76 ARG A O 1
ATOM 593 N N . HIS A 1 77 ? 5.921 -4.079 3.045 1.00 91.81 77 HIS A N 1
ATOM 594 C CA . HIS A 1 77 ? 5.880 -4.116 4.509 1.00 91.81 77 HIS A CA 1
ATOM 595 C C . HIS A 1 77 ? 5.707 -2.722 5.121 1.00 91.81 77 HIS A C 1
ATOM 597 O O . HIS A 1 77 ? 5.082 -2.574 6.171 1.00 91.81 77 HIS A O 1
ATOM 603 N N . SER A 1 78 ? 6.254 -1.683 4.489 1.00 86.94 78 SER A N 1
ATOM 604 C CA . SER A 1 78 ? 6.032 -0.302 4.912 1.00 86.94 78 SER A CA 1
ATOM 605 C C . SER A 1 78 ? 4.558 0.095 4.784 1.00 86.94 78 SER A C 1
ATOM 607 O O . SER A 1 78 ? 3.997 0.633 5.736 1.00 86.94 78 SER A O 1
ATOM 609 N N . LEU A 1 79 ? 3.911 -0.233 3.661 1.00 86.00 79 LEU A N 1
ATOM 610 C CA . LEU A 1 79 ? 2.486 0.034 3.443 1.00 86.00 79 LEU A CA 1
ATOM 611 C C . LEU A 1 79 ? 1.596 -0.800 4.371 1.00 86.00 79 LEU A C 1
ATOM 613 O O . LEU A 1 79 ? 0.673 -0.257 4.970 1.00 86.00 79 LEU A O 1
ATOM 617 N N . ALA A 1 80 ? 1.921 -2.078 4.578 1.00 89.56 80 ALA A N 1
ATOM 618 C CA . ALA A 1 80 ? 1.234 -2.942 5.539 1.00 89.56 80 ALA A CA 1
ATOM 619 C C . ALA A 1 80 ? 1.275 -2.363 6.967 1.00 89.56 80 ALA A C 1
ATOM 621 O O . ALA A 1 80 ? 0.263 -2.332 7.668 1.00 89.56 80 ALA A O 1
ATOM 622 N N . ARG A 1 81 ? 2.434 -1.843 7.398 1.00 84.56 81 ARG A N 1
ATOM 623 C CA . ARG A 1 81 ? 2.565 -1.164 8.698 1.00 84.56 81 ARG A CA 1
ATOM 624 C C . ARG A 1 81 ? 1.777 0.142 8.755 1.00 84.56 81 ARG A C 1
ATOM 626 O O . ARG A 1 81 ? 1.170 0.419 9.782 1.00 84.56 81 ARG A O 1
ATOM 633 N N . ALA A 1 82 ? 1.765 0.926 7.677 1.00 80.25 82 ALA A N 1
ATOM 634 C CA . ALA A 1 82 ? 0.989 2.163 7.615 1.00 80.25 82 ALA A CA 1
ATOM 635 C C . ALA A 1 82 ? -0.523 1.896 7.727 1.00 80.25 82 ALA A C 1
ATOM 637 O O . ALA A 1 82 ? -1.206 2.575 8.491 1.00 80.25 82 ALA A O 1
ATOM 638 N N . LEU A 1 83 ? -1.027 0.871 7.031 1.00 83.12 83 LEU A N 1
ATOM 639 C CA . LEU A 1 83 ? -2.421 0.428 7.115 1.00 83.12 83 LEU A CA 1
ATOM 640 C C . LEU A 1 83 ? -2.792 -0.030 8.529 1.00 83.12 83 LEU A C 1
ATOM 642 O O . LEU A 1 83 ? -3.795 0.419 9.080 1.00 83.12 83 LEU A O 1
ATOM 646 N N . ARG A 1 84 ? -1.952 -0.868 9.148 1.00 84.12 84 ARG A N 1
ATOM 647 C CA . ARG A 1 84 ? -2.169 -1.316 10.528 1.00 84.12 84 ARG A CA 1
ATOM 648 C C . ARG A 1 84 ? -2.155 -0.146 11.514 1.00 84.12 84 ARG A C 1
ATOM 650 O O . ARG A 1 84 ? -3.053 -0.045 12.342 1.00 84.12 84 ARG A O 1
ATOM 657 N N . GLY A 1 85 ? -1.204 0.776 11.367 1.00 78.62 85 GLY A N 1
ATOM 658 C CA . GLY A 1 85 ? -1.133 1.986 12.185 1.00 78.62 85 GLY A CA 1
ATOM 659 C C . GLY A 1 85 ? -2.376 2.869 12.050 1.00 78.62 85 GLY A C 1
ATOM 660 O O . GLY A 1 85 ? -2.856 3.395 13.048 1.00 78.62 85 GLY A O 1
ATOM 661 N N . ALA A 1 86 ? -2.954 2.996 10.850 1.00 75.00 86 ALA A N 1
ATOM 662 C CA . ALA A 1 86 ? -4.209 3.726 10.664 1.00 75.00 86 ALA A CA 1
ATOM 663 C C . ALA A 1 86 ? -5.366 3.093 11.457 1.00 75.00 86 ALA A C 1
ATOM 665 O O . ALA A 1 86 ? -6.119 3.809 12.117 1.00 75.00 86 ALA A O 1
ATOM 666 N N . VAL A 1 87 ? -5.470 1.761 11.464 1.00 79.19 87 VAL A N 1
ATOM 667 C CA . VAL A 1 87 ? -6.469 1.032 12.263 1.00 79.19 87 VAL A CA 1
ATOM 668 C C . VAL A 1 87 ? -6.219 1.221 13.766 1.00 79.19 87 VAL A C 1
ATOM 670 O O . VAL A 1 87 ? -7.128 1.610 14.499 1.00 79.19 87 VAL A O 1
ATOM 673 N N . GLU A 1 88 ? -4.979 1.057 14.225 1.00 76.50 88 GLU A N 1
ATOM 674 C CA . GLU A 1 88 ? -4.598 1.234 15.636 1.00 76.50 88 GLU A CA 1
ATOM 675 C C . GLU A 1 88 ? -4.857 2.662 16.149 1.00 76.50 88 GLU A C 1
ATOM 677 O O . GLU A 1 88 ? -5.283 2.858 17.294 1.00 76.50 88 GLU A O 1
ATOM 682 N N . VAL A 1 89 ? -4.642 3.675 15.303 1.00 71.12 89 VAL A N 1
ATOM 683 C CA . VAL A 1 89 ? -4.966 5.076 15.608 1.00 71.12 89 VAL A CA 1
ATOM 684 C C . VAL A 1 89 ? -6.471 5.260 15.780 1.00 71.12 89 VAL A C 1
ATOM 686 O O . VAL A 1 89 ? -6.890 5.935 16.720 1.00 71.12 89 VAL A O 1
ATOM 689 N N . THR A 1 90 ? -7.302 4.634 14.941 1.00 69.81 90 THR A N 1
ATOM 690 C CA . THR A 1 90 ? -8.764 4.709 15.114 1.00 69.81 90 THR A CA 1
ATOM 691 C C . THR A 1 90 ? -9.239 4.029 16.394 1.00 69.81 90 THR A C 1
ATOM 693 O O . THR A 1 90 ? -10.112 4.565 17.080 1.00 69.81 90 THR A O 1
ATOM 696 N N . ASP A 1 91 ? -8.618 2.912 16.775 1.00 70.19 91 ASP A N 1
ATOM 697 C CA . ASP A 1 91 ? -8.900 2.239 18.043 1.00 70.19 91 ASP A CA 1
ATOM 698 C C . ASP A 1 91 ? -8.468 3.111 19.237 1.00 70.19 91 ASP A C 1
ATOM 700 O O . ASP A 1 91 ? -9.128 3.134 20.274 1.00 70.19 91 ASP A O 1
ATOM 704 N N . SER A 1 92 ? -7.382 3.875 19.092 1.00 68.06 92 SER A N 1
ATOM 705 C CA . SER A 1 92 ? -6.875 4.781 20.131 1.00 68.06 92 SER A CA 1
ATOM 706 C C . SER A 1 92 ? -7.699 6.065 20.260 1.00 68.06 92 SER A C 1
ATOM 708 O O . SER A 1 92 ? -7.902 6.541 21.375 1.00 68.06 92 SER A O 1
ATOM 710 N N . PHE A 1 93 ? -8.258 6.575 19.160 1.00 60.50 93 PHE A N 1
ATOM 711 C CA . PHE A 1 93 ? -9.213 7.686 19.185 1.00 60.50 93 PHE A CA 1
ATOM 712 C C . PHE A 1 93 ? -10.511 7.295 19.905 1.00 60.50 93 PHE A C 1
ATOM 714 O O . PHE A 1 93 ? -11.022 8.066 20.713 1.00 60.50 93 PHE A O 1
ATOM 721 N N . ARG A 1 94 ? -10.996 6.056 19.713 1.00 59.62 94 ARG A N 1
ATOM 722 C CA . ARG A 1 94 ? -12.103 5.495 20.519 1.00 59.62 94 ARG A CA 1
ATOM 723 C C . ARG A 1 94 ? -11.770 5.429 22.016 1.00 59.62 94 ARG A C 1
ATOM 725 O O . ARG A 1 94 ? -12.677 5.493 22.835 1.00 59.62 94 ARG A O 1
ATOM 732 N N . ARG A 1 95 ? -10.483 5.324 22.366 1.00 59.25 95 ARG A N 1
ATOM 733 C CA . ARG A 1 95 ? -9.960 5.350 23.744 1.00 59.25 95 ARG A CA 1
ATOM 734 C C . ARG A 1 95 ? -9.580 6.757 24.239 1.00 59.25 95 ARG A C 1
ATOM 736 O O . ARG A 1 95 ? -8.983 6.871 25.303 1.00 59.25 95 ARG A O 1
ATOM 743 N N . GLY A 1 96 ? -9.907 7.819 23.494 1.00 53.47 96 GLY A N 1
ATOM 744 C CA . GLY A 1 96 ? -9.693 9.212 23.909 1.00 53.47 96 GLY A CA 1
ATOM 745 C C . GLY A 1 96 ? -8.302 9.796 23.622 1.00 53.47 96 GLY A C 1
ATOM 746 O O . GLY A 1 96 ? -7.994 10.879 24.111 1.00 53.47 96 GLY A O 1
ATOM 747 N N . VAL A 1 97 ? -7.456 9.127 22.827 1.00 50.88 97 VAL A N 1
ATOM 748 C CA . VAL A 1 97 ? -6.123 9.633 22.444 1.00 50.88 97 VAL A CA 1
ATOM 749 C C . VAL A 1 97 ? -6.190 10.318 21.074 1.00 50.88 97 VAL A C 1
ATOM 751 O O . VAL A 1 97 ? -6.534 9.691 20.072 1.00 50.88 97 VAL A O 1
ATOM 754 N N . SER A 1 98 ? -5.864 11.614 21.021 1.00 48.72 98 SER A N 1
ATOM 755 C CA . SER A 1 98 ? -5.967 12.433 19.802 1.00 48.72 98 SER A CA 1
ATOM 756 C C . SER A 1 98 ? -4.782 12.235 18.844 1.00 48.72 98 SER A C 1
ATOM 758 O O . SER A 1 98 ? -3.623 12.237 19.261 1.00 48.72 98 SER A O 1
ATOM 760 N N . ALA A 1 99 ? -5.066 12.105 17.544 1.00 54.09 99 ALA A N 1
ATOM 761 C CA . ALA A 1 99 ? -4.071 12.034 16.472 1.00 54.09 99 ALA A CA 1
ATOM 762 C C . ALA A 1 99 ? -3.915 13.394 15.765 1.00 54.09 99 ALA A C 1
ATOM 764 O O . ALA A 1 99 ? -4.888 14.116 15.575 1.00 54.09 99 ALA A O 1
ATOM 765 N N . ARG A 1 100 ? -2.694 13.730 15.317 1.00 51.47 100 ARG A N 1
ATOM 766 C CA . ARG A 1 100 ? -2.372 15.016 14.652 1.00 51.47 100 ARG A CA 1
ATOM 767 C C . ARG A 1 100 ? -3.040 15.223 13.283 1.00 51.47 100 ARG A C 1
ATOM 769 O O . ARG A 1 100 ? -3.083 16.353 12.814 1.00 51.47 100 ARG A O 1
ATOM 776 N N . VAL A 1 101 ? -3.533 14.160 12.644 1.00 55.81 101 VAL A N 1
ATOM 777 C CA . VAL A 1 101 ? -4.311 14.223 11.396 1.00 55.81 101 VAL A CA 1
ATOM 778 C C . VAL A 1 101 ? -5.587 13.397 11.594 1.00 55.81 101 VAL A C 1
ATOM 780 O O . VAL A 1 101 ? -5.469 12.198 11.862 1.00 55.81 101 VAL A O 1
ATOM 783 N N . PRO A 1 102 ? -6.791 13.990 11.494 1.00 63.78 102 PRO A N 1
ATOM 784 C CA . PRO A 1 102 ? -8.028 13.266 11.764 1.00 63.78 102 PRO A CA 1
ATOM 785 C C . PRO A 1 102 ? -8.330 12.215 10.679 1.00 63.78 102 PRO A C 1
ATOM 787 O O . PRO A 1 102 ? -8.539 12.537 9.509 1.00 63.78 102 PRO A O 1
ATOM 790 N N . ILE A 1 103 ? -8.369 10.941 11.074 1.00 67.12 103 ILE A N 1
ATOM 791 C CA . ILE A 1 103 ? -8.757 9.803 10.222 1.00 67.12 103 ILE A CA 1
ATOM 792 C C . ILE A 1 103 ? -10.272 9.585 10.325 1.00 67.12 103 ILE A C 1
ATOM 794 O O . ILE A 1 103 ? -10.861 9.763 11.399 1.00 67.12 103 ILE A O 1
ATOM 798 N N . HIS A 1 104 ? -10.926 9.183 9.229 1.00 73.25 104 HIS A N 1
ATOM 799 C CA . HIS A 1 104 ? -12.359 8.881 9.234 1.00 73.25 104 HIS A CA 1
ATOM 800 C C . HIS A 1 104 ? -12.641 7.517 9.898 1.00 73.25 104 HIS A C 1
ATOM 802 O O . HIS A 1 104 ? -12.874 6.505 9.238 1.00 73.25 104 HIS A O 1
ATOM 808 N N . SER A 1 105 ? -12.668 7.491 11.233 1.00 73.44 105 SER A N 1
ATOM 809 C CA . SER A 1 105 ? -12.760 6.268 12.050 1.00 73.44 105 SER A CA 1
ATOM 810 C C . SER A 1 105 ? -13.940 5.348 11.709 1.00 73.44 105 SER A C 1
ATOM 812 O O . SER A 1 105 ? -13.780 4.131 11.749 1.00 73.44 105 SER A O 1
ATOM 814 N N . GLY A 1 106 ? -15.102 5.898 11.335 1.00 76.81 106 GLY A N 1
ATOM 815 C CA . GLY A 1 106 ? -16.270 5.113 10.908 1.00 76.81 106 GLY A CA 1
ATOM 816 C C . GLY A 1 106 ? -16.040 4.308 9.621 1.00 76.81 106 GLY A C 1
ATOM 817 O O . GLY A 1 106 ? -16.277 3.104 9.604 1.00 76.81 106 GLY A O 1
ATOM 818 N N . GLN A 1 107 ? -15.519 4.951 8.569 1.00 79.31 107 GLN A N 1
ATOM 819 C CA . GLN A 1 107 ? -15.181 4.307 7.292 1.00 79.31 107 GLN A CA 1
ATOM 820 C C . GLN A 1 107 ? -14.080 3.257 7.479 1.00 79.31 107 GLN A C 1
ATOM 822 O O . GLN A 1 107 ? -14.202 2.141 6.984 1.00 79.31 107 GLN A O 1
ATOM 827 N N . VAL A 1 108 ? -13.031 3.588 8.243 1.00 80.19 108 VAL A N 1
ATOM 828 C CA . VAL A 1 108 ? -11.923 2.660 8.524 1.00 80.19 108 VAL A CA 1
ATOM 829 C C . VAL A 1 108 ? -12.404 1.440 9.307 1.00 80.19 108 VAL A C 1
ATOM 831 O O . VAL A 1 108 ? -12.067 0.318 8.942 1.00 80.19 108 VAL A O 1
ATOM 834 N N . ALA A 1 109 ? -13.234 1.631 10.338 1.00 82.00 109 ALA A N 1
ATOM 835 C CA . ALA A 1 109 ? -13.807 0.519 11.093 1.00 82.00 109 ALA A CA 1
ATOM 836 C C . ALA A 1 109 ? -14.705 -0.372 10.217 1.00 82.00 109 ALA A C 1
ATOM 838 O O . ALA A 1 109 ? -14.653 -1.592 10.345 1.00 82.00 109 ALA A O 1
ATO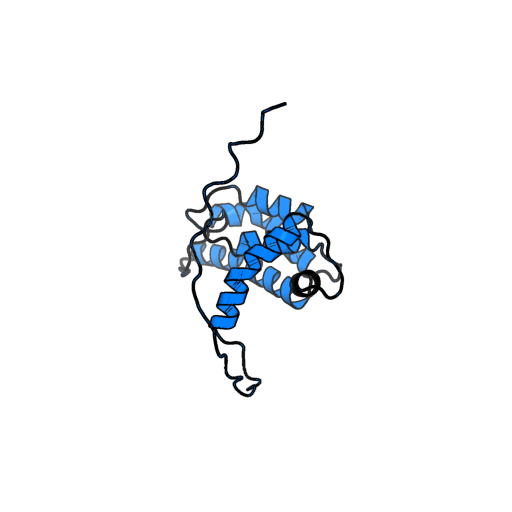M 839 N N . GLY A 1 110 ? -15.481 0.227 9.307 1.00 83.88 110 GLY A N 1
ATOM 840 C CA . GLY A 1 110 ? -16.331 -0.500 8.362 1.00 83.88 110 GLY A CA 1
ATOM 841 C C . GLY A 1 110 ? -15.567 -1.291 7.294 1.00 83.88 110 GLY A C 1
ATOM 842 O O . GLY A 1 110 ? -16.129 -2.225 6.740 1.00 83.88 110 GLY A O 1
ATOM 843 N N . CYS A 1 111 ? -14.300 -0.954 7.031 1.00 86.75 111 CYS A N 1
ATOM 844 C CA . CYS A 1 111 ? -13.456 -1.621 6.030 1.00 86.75 111 CYS A CA 1
ATOM 845 C C . CYS A 1 111 ? -12.311 -2.435 6.654 1.00 86.75 111 CYS A C 1
ATOM 847 O O . CYS A 1 111 ? -11.304 -2.706 5.995 1.00 86.75 111 CYS A O 1
ATOM 849 N N . ARG A 1 112 ? -12.411 -2.779 7.946 1.00 87.56 112 ARG A N 1
ATOM 850 C CA . ARG A 1 112 ? -11.345 -3.484 8.674 1.00 87.56 112 ARG A CA 1
ATOM 851 C C . ARG A 1 112 ? -10.962 -4.800 7.989 1.00 87.56 112 ARG A C 1
ATOM 853 O O . ARG A 1 112 ? -9.774 -5.072 7.850 1.00 87.56 112 ARG A O 1
ATOM 860 N N . SER A 1 113 ? -11.946 -5.563 7.514 1.00 89.38 113 SER 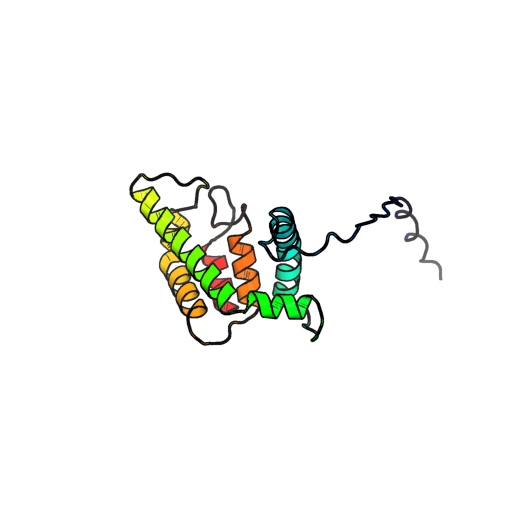A N 1
ATOM 861 C CA . SER A 1 113 ? -11.734 -6.815 6.778 1.00 89.38 113 SER A CA 1
ATOM 862 C C . SER A 1 113 ? -10.879 -6.622 5.528 1.00 89.38 113 SER A C 1
ATOM 864 O O . SER A 1 113 ? -9.901 -7.339 5.328 1.00 89.38 113 SER A O 1
ATOM 866 N N . GLU A 1 114 ? -11.205 -5.627 4.704 1.00 91.25 114 GLU A N 1
ATOM 867 C CA . GLU A 1 114 ? -10.468 -5.319 3.482 1.00 91.25 114 GLU A CA 1
ATOM 868 C C . GLU A 1 114 ? -9.034 -4.866 3.805 1.00 91.25 114 GLU A C 1
ATOM 870 O O . GLU A 1 114 ? -8.084 -5.285 3.143 1.00 91.25 114 GLU A O 1
ATOM 875 N N . ILE A 1 115 ? -8.850 -4.061 4.858 1.00 88.19 115 ILE A N 1
ATOM 876 C CA . ILE A 1 115 ? -7.523 -3.608 5.308 1.00 88.19 115 ILE A CA 1
ATOM 877 C C . ILE A 1 115 ? -6.663 -4.785 5.790 1.00 88.19 115 ILE A C 1
ATOM 879 O O . ILE A 1 115 ? -5.478 -4.866 5.451 1.00 88.19 115 ILE A O 1
ATOM 883 N N . GLU A 1 116 ? -7.234 -5.701 6.571 1.00 91.50 116 GLU A N 1
ATOM 884 C CA . GLU A 1 116 ? -6.543 -6.899 7.058 1.00 91.50 116 GLU A CA 1
ATOM 885 C C . GLU A 1 116 ? -6.169 -7.835 5.900 1.00 91.50 116 GLU A C 1
ATOM 887 O O . GLU A 1 116 ? -5.036 -8.322 5.847 1.00 91.50 116 GLU A O 1
ATOM 892 N N . GLN A 1 117 ? -7.059 -8.000 4.918 1.00 93.69 117 GLN A N 1
ATOM 893 C CA . GLN A 1 117 ? -6.795 -8.788 3.715 1.00 93.69 117 GLN A CA 1
ATOM 894 C C . GLN A 1 117 ? -5.646 -8.203 2.881 1.00 93.69 117 GLN A C 1
ATOM 896 O O . GLN A 1 117 ? -4.705 -8.924 2.545 1.00 93.69 117 GLN A O 1
ATOM 901 N N . ILE A 1 118 ? -5.664 -6.893 2.602 1.00 92.44 118 ILE A N 1
ATOM 902 C CA . ILE A 1 118 ? -4.567 -6.210 1.895 1.00 92.44 118 ILE A CA 1
ATOM 903 C C . ILE A 1 118 ? -3.258 -6.370 2.676 1.00 92.44 118 ILE A C 1
ATOM 905 O O . ILE A 1 118 ? -2.223 -6.695 2.101 1.00 92.44 118 ILE A O 1
ATOM 909 N N . THR A 1 119 ? -3.293 -6.187 3.996 1.00 93.38 119 THR A N 1
ATOM 910 C CA . THR A 1 119 ? -2.110 -6.333 4.857 1.00 93.38 119 THR A CA 1
ATOM 911 C C . THR A 1 119 ? -1.516 -7.741 4.762 1.00 93.38 119 THR A C 1
ATOM 913 O O . THR A 1 119 ? -0.297 -7.876 4.656 1.00 93.38 119 THR A O 1
ATOM 916 N N . SER A 1 120 ? -2.364 -8.774 4.759 1.00 94.00 120 SER A N 1
ATOM 917 C CA . SER A 1 120 ? -1.948 -10.170 4.600 1.00 94.00 120 SER A CA 1
ATOM 918 C C . SER A 1 120 ? -1.276 -10.410 3.242 1.00 94.00 120 SER A C 1
ATOM 920 O O . SER A 1 120 ? -0.157 -10.924 3.197 1.00 94.00 120 SER A O 1
ATOM 922 N N . LEU A 1 121 ? -1.886 -9.940 2.147 1.00 92.88 121 LEU A N 1
ATOM 923 C CA . LEU A 1 121 ? -1.322 -10.049 0.794 1.00 92.88 121 LEU A CA 1
ATOM 924 C C . LEU A 1 121 ? 0.042 -9.354 0.672 1.00 92.88 121 LEU A C 1
ATOM 926 O O . LEU A 1 121 ? 0.981 -9.913 0.111 1.00 92.88 121 LEU A O 1
ATOM 930 N N . LEU A 1 122 ? 0.191 -8.160 1.252 1.00 91.94 122 LEU A N 1
ATOM 931 C CA . LEU A 1 122 ? 1.451 -7.408 1.225 1.00 91.94 122 LEU A CA 1
ATOM 932 C C . LEU A 1 122 ? 2.582 -8.073 2.023 1.00 91.94 122 LEU A C 1
ATOM 934 O O . LEU A 1 122 ? 3.757 -7.778 1.785 1.00 91.94 122 LEU A O 1
ATOM 938 N N . GLN A 1 123 ? 2.257 -8.939 2.981 1.00 93.19 123 GLN A N 1
ATOM 939 C CA . GLN A 1 123 ? 3.232 -9.670 3.795 1.00 93.19 123 GLN A CA 1
ATOM 940 C C . GLN A 1 123 ? 3.537 -11.063 3.232 1.00 93.19 123 GLN A C 1
ATOM 942 O O . GLN A 1 123 ? 4.634 -11.575 3.443 1.00 93.19 123 GLN A O 1
ATOM 947 N N . ALA A 1 124 ? 2.607 -11.660 2.485 1.00 90.31 124 ALA A N 1
ATOM 948 C CA . ALA A 1 124 ? 2.786 -12.970 1.874 1.00 90.31 124 ALA A CA 1
ATOM 949 C C . ALA A 1 124 ? 3.948 -12.966 0.860 1.00 90.31 124 ALA A C 1
ATOM 951 O O . ALA A 1 124 ? 4.081 -12.016 0.095 1.00 90.31 124 ALA A O 1
ATOM 952 N N . PRO A 1 125 ? 4.780 -14.017 0.766 1.00 88.62 125 PRO A N 1
ATOM 953 C CA . PRO A 1 125 ? 5.936 -14.070 -0.141 1.00 88.62 125 PRO A CA 1
ATOM 954 C C . PRO A 1 125 ? 5.551 -14.243 -1.627 1.00 88.62 125 PRO A C 1
ATOM 956 O O . PRO A 1 125 ? 6.319 -14.782 -2.417 1.00 88.62 125 PRO A O 1
ATOM 959 N N . VAL A 1 126 ? 4.355 -13.803 -2.015 1.00 87.25 126 VAL A N 1
ATOM 960 C CA . VAL A 1 126 ? 3.850 -13.829 -3.388 1.00 87.25 126 VAL A CA 1
ATOM 961 C C . VAL A 1 126 ? 4.189 -12.518 -4.103 1.00 87.25 126 VAL A C 1
ATOM 963 O O . VAL A 1 126 ? 4.213 -11.466 -3.455 1.00 87.25 126 VAL A O 1
ATOM 966 N N . PRO A 1 127 ? 4.468 -12.534 -5.417 1.00 87.19 127 PRO A N 1
ATOM 967 C CA . PRO A 1 127 ? 4.545 -11.310 -6.208 1.00 87.19 127 PRO A CA 1
ATOM 968 C C . PRO A 1 127 ? 3.229 -10.527 -6.127 1.00 87.19 127 PRO A C 1
ATOM 970 O O . PRO A 1 127 ? 2.159 -11.126 -6.103 1.00 87.19 127 PRO A O 1
ATOM 973 N N . VAL A 1 128 ? 3.316 -9.196 -6.099 1.00 91.62 128 VAL A N 1
ATOM 974 C CA . VAL A 1 128 ? 2.150 -8.296 -6.113 1.00 91.62 128 VAL A CA 1
ATOM 975 C C . VAL A 1 128 ? 2.156 -7.478 -7.391 1.00 91.62 128 VAL A C 1
ATOM 977 O O . VAL A 1 128 ? 3.223 -7.090 -7.883 1.00 91.62 128 VAL A O 1
ATOM 980 N N . HIS A 1 129 ? 0.977 -7.184 -7.923 1.00 92.50 129 HIS A N 1
ATOM 981 C CA . HIS A 1 129 ? 0.878 -6.449 -9.168 1.00 92.50 129 HIS A CA 1
ATOM 982 C C . HIS A 1 129 ? 1.202 -4.945 -8.963 1.00 92.50 129 HIS A C 1
ATOM 984 O O . HIS A 1 129 ? 0.688 -4.310 -8.032 1.00 92.50 129 HIS A O 1
ATOM 990 N N . PRO A 1 130 ? 2.032 -4.318 -9.828 1.00 91.25 130 PRO A N 1
ATOM 991 C CA . PRO A 1 130 ? 2.435 -2.912 -9.680 1.00 91.25 130 PRO A CA 1
ATOM 992 C C . PRO A 1 130 ? 1.261 -1.930 -9.629 1.00 91.25 130 PRO A C 1
ATOM 994 O O . PRO A 1 130 ? 1.321 -0.927 -8.921 1.00 91.25 130 PRO A O 1
ATOM 997 N N . ARG A 1 131 ? 0.177 -2.236 -10.352 1.00 91.06 131 ARG A N 1
ATOM 998 C CA . ARG A 1 131 ? -1.045 -1.419 -10.400 1.00 91.06 131 ARG A CA 1
ATOM 999 C C . ARG A 1 131 ? -1.718 -1.290 -9.034 1.00 91.06 131 ARG A C 1
ATOM 1001 O O . ARG A 1 131 ? -2.014 -0.174 -8.618 1.00 91.06 131 ARG A O 1
ATOM 1008 N N . GLY A 1 132 ? -1.926 -2.402 -8.326 1.00 91.00 132 GLY A N 1
ATOM 1009 C CA . GLY A 1 132 ? -2.500 -2.398 -6.979 1.00 91.00 132 GLY A CA 1
ATOM 1010 C C . GLY A 1 132 ? -1.615 -1.648 -5.989 1.00 91.00 132 GLY A C 1
ATOM 1011 O O . GLY A 1 132 ? -2.116 -0.862 -5.187 1.00 91.00 132 GLY A O 1
ATOM 1012 N N . MET A 1 133 ? -0.290 -1.793 -6.113 1.00 93.12 133 MET A N 1
ATOM 1013 C CA . MET A 1 133 ? 0.674 -1.041 -5.302 1.00 93.12 133 MET A CA 1
ATOM 1014 C C . MET A 1 133 ? 0.610 0.465 -5.561 1.00 93.12 133 MET A C 1
ATOM 1016 O O . MET A 1 133 ? 0.576 1.244 -4.609 1.00 93.12 133 MET A O 1
ATOM 1020 N N . ALA A 1 134 ? 0.568 0.887 -6.825 1.00 90.81 134 ALA A N 1
ATOM 1021 C CA . ALA A 1 134 ? 0.437 2.293 -7.194 1.00 90.81 134 ALA A CA 1
ATOM 1022 C C . ALA A 1 134 ? -0.875 2.884 -6.661 1.00 90.81 134 ALA A C 1
ATOM 1024 O O . ALA A 1 134 ? -0.858 3.909 -5.983 1.00 90.81 134 ALA A O 1
ATOM 1025 N N . ARG A 1 135 ? -1.996 2.179 -6.857 1.00 89.44 135 ARG A N 1
ATOM 1026 C CA . ARG A 1 135 ? -3.310 2.610 -6.370 1.00 89.44 135 ARG A CA 1
ATOM 1027 C C . ARG A 1 135 ? -3.367 2.716 -4.847 1.00 89.44 135 ARG A C 1
ATOM 1029 O O . ARG A 1 135 ? -3.866 3.707 -4.318 1.00 89.44 135 ARG A O 1
ATOM 1036 N N . LEU A 1 136 ? -2.801 1.746 -4.126 1.00 89.25 136 LEU A N 1
ATOM 1037 C CA . LEU A 1 136 ? -2.711 1.793 -2.665 1.00 89.25 136 LEU A CA 1
ATOM 1038 C C . LEU A 1 136 ? -1.863 2.978 -2.183 1.00 89.25 136 LEU A C 1
ATOM 1040 O O . LEU A 1 136 ? -2.230 3.658 -1.223 1.00 89.25 136 LEU A O 1
ATOM 1044 N N . ARG A 1 137 ? -0.735 3.253 -2.849 1.00 87.62 137 ARG A N 1
ATOM 1045 C CA . ARG A 1 137 ? 0.119 4.409 -2.538 1.00 87.62 137 ARG A CA 1
ATOM 1046 C C . ARG A 1 137 ? -0.623 5.722 -2.794 1.00 87.62 137 ARG A C 1
ATOM 1048 O O . ARG A 1 137 ? -0.566 6.602 -1.936 1.00 87.62 137 ARG A O 1
ATOM 1055 N N . THR A 1 138 ? -1.370 5.836 -3.892 1.00 84.94 138 THR A N 1
ATOM 1056 C CA . THR A 1 138 ? -2.236 6.992 -4.179 1.00 84.94 138 THR A CA 1
ATOM 1057 C C . THR A 1 138 ? -3.298 7.172 -3.094 1.00 84.94 138 THR A C 1
ATOM 1059 O O . THR A 1 138 ? -3.418 8.264 -2.543 1.00 84.94 138 THR A O 1
ATOM 1062 N N . LEU A 1 139 ? -4.005 6.105 -2.705 1.00 83.19 139 LEU A N 1
ATOM 1063 C CA . LEU A 1 139 ? -5.027 6.146 -1.651 1.00 83.19 139 LEU A CA 1
ATOM 1064 C C . LEU A 1 139 ? -4.464 6.641 -0.308 1.00 83.19 139 LEU A C 1
ATOM 1066 O O . LEU A 1 139 ? -5.086 7.465 0.356 1.00 83.19 139 LEU A O 1
ATOM 1070 N N . LEU A 1 140 ? -3.279 6.163 0.082 1.00 78.50 140 LEU A N 1
ATOM 1071 C CA . LEU A 1 140 ? -2.635 6.518 1.353 1.00 78.50 140 LEU A CA 1
ATOM 1072 C C . LEU A 1 140 ? -1.975 7.901 1.355 1.00 78.50 140 LEU A C 1
ATOM 1074 O O . LEU A 1 140 ? -1.698 8.442 2.423 1.00 78.50 140 LEU A O 1
ATOM 1078 N N . THR A 1 141 ? -1.660 8.460 0.187 1.00 74.19 141 THR A N 1
ATOM 1079 C CA . THR A 1 141 ? -0.988 9.766 0.075 1.00 74.19 141 THR A CA 1
ATOM 1080 C C . THR A 1 141 ? -1.936 10.896 -0.310 1.00 74.19 141 THR A C 1
ATOM 1082 O O . THR A 1 141 ? -1.610 12.060 -0.068 1.00 74.19 141 THR A O 1
ATOM 1085 N N . ASN A 1 142 ? -3.114 10.578 -0.852 1.00 68.75 142 ASN A N 1
ATOM 1086 C CA . ASN A 1 142 ? -4.147 11.554 -1.158 1.00 68.75 142 ASN A CA 1
ATOM 1087 C C . ASN A 1 142 ? -4.845 12.038 0.125 1.00 68.75 142 ASN A C 1
ATOM 1089 O O . ASN A 1 142 ? -5.804 11.433 0.599 1.00 68.75 142 ASN A O 1
ATOM 1093 N N . GLY A 1 143 ? -4.381 13.173 0.656 1.00 58.53 143 GLY A N 1
ATOM 1094 C CA . GLY A 1 143 ? -4.934 13.825 1.850 1.00 58.53 143 GLY A CA 1
ATOM 1095 C C . GLY A 1 143 ? -6.397 14.276 1.738 1.00 58.53 143 GLY A C 1
ATOM 1096 O O . GLY A 1 143 ? -7.012 14.549 2.762 1.00 58.53 143 GLY A O 1
ATOM 1097 N N . GLY A 1 144 ? -6.958 14.341 0.524 1.00 60.06 144 GLY A N 1
ATOM 1098 C CA . GLY A 1 144 ? -8.380 14.623 0.278 1.00 60.06 144 GLY A CA 1
ATOM 1099 C C . GLY A 1 144 ? -9.232 13.373 0.022 1.00 60.06 144 GLY A C 1
ATOM 1100 O O . GLY A 1 144 ? -10.412 13.490 -0.311 1.00 60.06 144 GLY A O 1
ATOM 1101 N N . GLY A 1 145 ? -8.637 12.181 0.118 1.00 61.94 145 GLY A N 1
ATOM 1102 C CA . GLY A 1 145 ? -9.306 10.906 -0.123 1.00 61.94 145 GLY A CA 1
ATOM 1103 C C . GLY A 1 145 ? -10.135 10.412 1.071 1.00 61.94 145 GLY A C 1
ATOM 1104 O O . GLY A 1 145 ? -9.999 10.924 2.185 1.00 61.94 145 GLY A O 1
ATOM 1105 N N . PRO A 1 146 ? -10.945 9.356 0.880 1.00 73.56 146 PRO A N 1
ATOM 1106 C CA . PRO A 1 146 ? -11.942 8.884 1.852 1.00 73.56 146 PRO A CA 1
ATOM 1107 C C . PRO A 1 146 ? -11.351 8.297 3.149 1.00 73.56 146 PRO A C 1
ATOM 1109 O O . PRO A 1 146 ? -12.086 7.910 4.057 1.00 73.56 146 PRO A O 1
ATOM 1112 N N . LEU A 1 147 ? -10.021 8.216 3.243 1.00 62.19 147 LEU A N 1
ATOM 1113 C CA . LEU A 1 147 ? -9.287 7.806 4.437 1.00 62.19 147 LEU A CA 1
ATOM 1114 C C . LEU A 1 147 ? -9.215 8.927 5.494 1.00 62.19 147 LEU A C 1
ATOM 1116 O O . LEU A 1 147 ? -9.172 8.650 6.696 1.00 62.19 147 LEU A O 1
ATOM 1120 N N . TYR A 1 148 ? -9.235 10.190 5.064 1.00 67.56 148 TYR A N 1
ATOM 1121 C CA . TYR A 1 148 ? -9.099 11.359 5.932 1.00 67.56 148 TYR A CA 1
ATOM 1122 C C . TYR A 1 148 ? -10.455 12.026 6.190 1.00 67.56 148 TYR A C 1
ATOM 1124 O O . TYR A 1 148 ? -11.350 11.997 5.344 1.00 67.56 148 TYR A O 1
ATOM 1132 N N . GLN A 1 149 ? -10.635 12.625 7.372 1.00 59.47 149 GLN A N 1
ATOM 1133 C CA . GLN A 1 149 ? -11.858 13.389 7.649 1.00 59.47 149 GLN A CA 1
ATOM 1134 C C . GLN A 1 149 ? -11.949 14.603 6.716 1.00 59.47 149 GLN A C 1
ATOM 1136 O O . GLN A 1 149 ? -10.968 15.316 6.527 1.00 59.47 149 GLN A O 1
ATOM 1141 N N . GLY A 1 150 ? -13.133 14.829 6.138 1.00 59.56 150 GLY A N 1
ATOM 1142 C CA . GLY A 1 150 ? -13.357 15.869 5.125 1.00 59.56 150 GLY A CA 1
ATOM 1143 C C . GLY A 1 150 ? -13.010 15.443 3.693 1.00 59.56 150 GLY A C 1
ATOM 1144 O O . GLY A 1 150 ? -13.266 16.203 2.762 1.00 59.56 150 GLY A O 1
ATOM 1145 N N . GLY A 1 151 ? -12.469 14.235 3.503 1.00 62.53 151 GLY A N 1
ATOM 1146 C CA . GLY A 1 151 ? -12.297 13.634 2.185 1.00 62.53 151 GLY A CA 1
ATOM 1147 C C . GLY A 1 151 ? -13.614 13.129 1.592 1.00 62.53 151 GLY A C 1
ATOM 1148 O O . GLY A 1 151 ? -14.574 12.845 2.310 1.00 62.53 151 GLY A O 1
ATOM 1149 N N . SER A 1 152 ? -13.658 13.008 0.266 1.00 68.88 152 SER A N 1
ATOM 1150 C CA . SER A 1 152 ? -14.837 12.526 -0.469 1.00 68.88 152 SER A CA 1
ATOM 1151 C C . SER A 1 152 ? -14.648 11.091 -0.973 1.00 68.88 152 SER A C 1
ATOM 1153 O O . SER A 1 152 ? -13.523 10.612 -1.115 1.00 68.88 152 SER A O 1
ATOM 1155 N N . GLY A 1 153 ? -15.756 10.396 -1.245 1.00 79.50 153 GLY A N 1
ATOM 1156 C CA . GLY A 1 153 ? -15.759 9.044 -1.813 1.00 79.50 153 GLY A CA 1
ATOM 1157 C C . GLY A 1 153 ? -15.980 7.919 -0.796 1.00 79.50 153 GLY A C 1
ATOM 1158 O O . GLY A 1 153 ? -16.313 8.146 0.366 1.00 79.50 153 GLY A O 1
ATOM 1159 N N . SER A 1 154 ? -15.824 6.676 -1.260 1.00 85.38 154 SER A N 1
ATOM 1160 C CA . SER A 1 154 ? -16.024 5.462 -0.460 1.00 85.38 154 SER A CA 1
ATOM 1161 C C . SER A 1 154 ? -14.699 4.739 -0.254 1.00 85.38 154 SER A C 1
ATOM 1163 O O . SER A 1 154 ? -14.107 4.236 -1.209 1.00 85.38 154 SER A O 1
ATOM 1165 N N . LEU A 1 155 ? -14.258 4.642 1.004 1.00 83.19 155 LEU A N 1
ATOM 1166 C CA . LEU A 1 155 ? -13.041 3.906 1.347 1.00 83.19 155 LEU A CA 1
ATOM 1167 C C . LEU A 1 155 ? -13.180 2.420 0.987 1.00 83.19 155 LEU A C 1
ATOM 1169 O O . LEU A 1 155 ? -12.248 1.829 0.451 1.00 83.19 155 LEU A O 1
ATOM 1173 N N . ALA A 1 156 ? -14.363 1.840 1.205 1.00 85.38 156 ALA A N 1
ATOM 1174 C CA . ALA A 1 156 ? -14.655 0.452 0.854 1.00 85.38 156 ALA A CA 1
ATOM 1175 C C . ALA A 1 156 ? -14.493 0.189 -0.650 1.00 85.38 156 ALA A C 1
ATOM 1177 O O . ALA A 1 156 ? -13.894 -0.811 -1.044 1.00 85.38 156 ALA A O 1
ATOM 1178 N N . ALA A 1 157 ? -15.004 1.089 -1.498 1.00 85.62 157 ALA A N 1
ATOM 1179 C CA . ALA A 1 157 ? -14.882 0.954 -2.947 1.00 85.62 157 ALA A CA 1
ATOM 1180 C C . ALA A 1 157 ? -13.414 1.017 -3.394 1.00 85.62 157 ALA A C 1
ATOM 1182 O O . ALA A 1 157 ? -12.976 0.171 -4.173 1.00 85.62 157 ALA A O 1
ATOM 1183 N N . GLU A 1 158 ? -12.641 1.964 -2.857 1.00 86.44 158 GLU A N 1
ATOM 1184 C CA . GLU A 1 158 ? -11.220 2.094 -3.190 1.00 86.44 158 GLU A CA 1
ATOM 1185 C C . GLU A 1 158 ? -10.397 0.895 -2.715 1.00 86.44 158 GLU A C 1
ATOM 1187 O O . GLU A 1 158 ? -9.581 0.373 -3.472 1.00 86.44 158 GLU A O 1
ATOM 1192 N N . LEU A 1 159 ? -10.635 0.394 -1.499 1.00 89.31 159 LEU A N 1
ATOM 1193 C CA . LEU A 1 159 ? -9.927 -0.779 -0.980 1.00 89.31 159 LEU A CA 1
ATOM 1194 C C . LEU A 1 159 ? -10.255 -2.050 -1.771 1.00 89.31 159 LEU A C 1
ATOM 1196 O O . LEU A 1 159 ? -9.355 -2.836 -2.061 1.00 89.31 159 LEU A O 1
ATOM 1200 N N . ARG A 1 160 ? -11.511 -2.241 -2.191 1.00 89.69 160 ARG A N 1
ATOM 1201 C CA . ARG A 1 160 ? -11.883 -3.358 -3.079 1.00 89.69 160 ARG A CA 1
ATOM 1202 C C . ARG A 1 160 ? -11.228 -3.245 -4.445 1.00 89.69 160 ARG A C 1
ATOM 1204 O O . ARG A 1 160 ? -10.798 -4.247 -5.005 1.00 89.69 160 ARG A O 1
ATOM 1211 N N . ALA A 1 161 ? -11.123 -2.033 -4.973 1.00 89.12 161 ALA A N 1
ATOM 1212 C CA . ALA A 1 161 ? -10.460 -1.806 -6.243 1.00 89.12 161 ALA A CA 1
ATOM 1213 C C . ALA A 1 161 ? -8.934 -2.000 -6.150 1.00 89.12 161 ALA A C 1
ATOM 1215 O O . ALA A 1 161 ? -8.323 -2.458 -7.113 1.00 89.12 161 ALA A O 1
ATOM 1216 N N . VAL A 1 162 ? -8.326 -1.718 -4.990 1.00 91.19 162 VAL A N 1
ATOM 1217 C CA . VAL A 1 162 ? -6.944 -2.117 -4.680 1.00 91.19 162 VAL A CA 1
ATOM 1218 C C . VAL A 1 162 ? -6.825 -3.640 -4.637 1.00 91.19 162 VAL A C 1
ATOM 1220 O O . VAL A 1 162 ? -5.959 -4.178 -5.315 1.00 91.19 162 VAL A O 1
ATOM 1223 N N . LEU A 1 163 ? -7.703 -4.338 -3.907 1.00 90.44 163 LEU A N 1
ATOM 1224 C CA . LEU A 1 163 ? -7.702 -5.806 -3.823 1.00 90.44 163 LEU A CA 1
ATOM 1225 C C . LEU A 1 163 ? -7.813 -6.476 -5.195 1.00 90.44 163 LEU A C 1
ATOM 1227 O O . LEU A 1 163 ? -7.102 -7.435 -5.460 1.00 90.44 163 LEU A O 1
ATOM 1231 N N . ALA A 1 164 ? -8.664 -5.954 -6.078 1.00 90.81 164 ALA A N 1
ATOM 1232 C CA . ALA A 1 164 ? -8.821 -6.472 -7.435 1.00 90.81 164 ALA A CA 1
ATOM 1233 C C . ALA A 1 164 ? -7.593 -6.235 -8.337 1.00 90.81 164 ALA A C 1
ATOM 1235 O O . ALA A 1 164 ? -7.500 -6.825 -9.410 1.00 90.81 164 ALA A O 1
ATOM 1236 N N . ALA A 1 165 ? -6.689 -5.336 -7.942 1.00 89.94 165 ALA A N 1
ATOM 1237 C CA . ALA A 1 165 ? -5.533 -4.923 -8.729 1.00 89.94 165 ALA A CA 1
ATOM 1238 C C . ALA A 1 165 ? -4.185 -5.357 -8.132 1.00 89.94 165 ALA A C 1
ATOM 1240 O O . ALA A 1 165 ? -3.160 -4.996 -8.721 1.00 89.94 165 ALA A O 1
ATOM 1241 N N . LEU A 1 166 ? -4.180 -6.042 -6.979 1.00 87.75 166 LEU A N 1
ATOM 1242 C CA . LEU A 1 166 ? -3.003 -6.638 -6.327 1.00 87.75 166 LEU A CA 1
ATOM 1243 C C . LEU A 1 166 ? -2.707 -8.028 -6.890 1.00 87.75 166 LEU A C 1
ATOM 1245 O O . LEU A 1 166 ? -1.494 -8.297 -7.057 1.00 87.75 166 LEU A O 1
#

Radius of gyration: 21.02 Å; Cα contacts (8 Å, |Δi|>4): 141; chains: 1; bounding box: 47×47×75 Å

Sequence (166 aa):
MRQNQIQQDISRDMVLDGSFDIAAPEQDMGRPSLAARLQARLFASRFDRDVELGAVVIPGTPLALHVARITSMKERHSLARALRGAVEVTDSFRRGVSARVPIHSGQVAGCRSEIEQITSLLQAPVPVHPRGMARLRTLLTNGGGPLYQGGSGSLAAELRAVLAAL